Protein AF-U2YX16-F1 (afdb_monomer)

Radius of gyration: 19.85 Å; Cα contacts (8 Å, |Δi|>4): 288; chains: 1; bounding box: 64×34×61 Å

InterPro domains:
  IPR055536 Protein of unknown function DUF7112 [PF23424] (1-139)

Mean predicted aligned error: 11.03 Å

Secondary structure (DSSP, 8-state):
---EEEGGGSEEEEEEEEEETTTTEEEEEES-GGGS-TTSEEEEEETTEEEEEEEEE-TTS-EEE---BSSHHHHHSTTSS--HHHHHHHHTTPPTT-EEEEEEEETTTEEEEE-TT---EEE--PPP-THHHHHHHHHHHTTSSTTSSSS-------

Organism: NCBI:txid1261545

Foldseek 3Di:
DFDKDKLVRFDKFKWFWFADDPVRQTKTWTPDQQQEDEQDWAWEQEPNDTFIWHFYADPVRTTITRFTFHDPVCNVVVPPTDGVVSVSCVVVVDDGRAIWMWTCLDGHHYIYIGHPPDMDMDRNDYDPDVVVVVVVVVVVVVVPPPPPPPPDDDDDDD

Nearest PDB structures (foldseek):
  3ofn-assembly2_N  TM=4.725E-01  e=6.790E-01  Saccharomyces cerevisiae
  3oeh-assembly2_O  TM=4.917E-01  e=1.456E+00  Saccharomyces cerevisiae
  6cp3-assembly1_D  TM=4.828E-01  e=1.221E+00  Saccharomyces cerevisiae S288C
  7tjx-assembly1_D  TM=4.441E-01  e=1.151E+00  Saccharomyces cerevisiae
  3fks-assembly2_N  TM=4.935E-01  e=3.510E+00  Saccharomyces cerevisiae

Structure (mmCIF, N/CA/C/O backbone):
data_AF-U2YX16-F1
#
_entry.id   AF-U2YX16-F1
#
loop_
_atom_site.group_PDB
_atom_site.id
_atom_site.type_symbol
_atom_site.label_atom_id
_atom_site.label_alt_id
_atom_site.label_comp_id
_atom_site.label_asym_id
_atom_site.label_entity_id
_atom_site.label_seq_id
_atom_site.pdbx_PDB_ins_code
_atom_site.Cartn_x
_atom_site.Cartn_y
_atom_site.Cartn_z
_atom_site.occupancy
_atom_site.B_iso_or_equiv
_atom_site.auth_seq_id
_atom_site.auth_comp_id
_atom_site.auth_asym_id
_atom_site.auth_atom_id
_atom_site.pdbx_PDB_model_num
ATOM 1 N N . MET A 1 1 ? -21.235 -15.149 5.578 1.00 52.50 1 MET A N 1
ATOM 2 C CA . MET A 1 1 ? -21.126 -14.158 4.485 1.00 52.50 1 MET A CA 1
ATOM 3 C C . MET A 1 1 ? -20.191 -13.073 4.975 1.00 52.50 1 MET A C 1
ATOM 5 O O . MET A 1 1 ? -20.352 -12.682 6.121 1.00 52.50 1 MET A O 1
ATOM 9 N N . ALA A 1 2 ? -19.206 -12.654 4.181 1.00 66.94 2 ALA A N 1
ATOM 10 C CA . ALA A 1 2 ? -18.415 -11.479 4.539 1.00 66.94 2 ALA A CA 1
ATOM 11 C C . ALA A 1 2 ? -19.267 -10.229 4.294 1.00 66.94 2 ALA A C 1
ATOM 13 O O . ALA A 1 2 ? -19.927 -10.137 3.254 1.00 66.94 2 ALA A O 1
ATOM 14 N N . GLU A 1 3 ? -19.268 -9.301 5.245 1.00 79.56 3 GLU A N 1
ATOM 15 C CA . GLU A 1 3 ? -19.848 -7.978 5.040 1.00 79.56 3 GLU A CA 1
ATOM 16 C C . GLU A 1 3 ? -19.115 -7.279 3.882 1.00 79.56 3 GLU A C 1
ATOM 18 O O . GLU A 1 3 ? -17.927 -7.513 3.643 1.00 79.56 3 GLU A O 1
ATOM 23 N N . ARG A 1 4 ? -19.828 -6.468 3.098 1.00 83.88 4 ARG A N 1
ATOM 24 C CA . ARG A 1 4 ? -19.231 -5.685 2.012 1.00 83.88 4 ARG A CA 1
ATOM 25 C C . ARG A 1 4 ? -19.266 -4.212 2.368 1.00 83.88 4 ARG A C 1
ATOM 27 O O . ARG A 1 4 ? -20.310 -3.703 2.757 1.00 83.88 4 ARG A O 1
ATOM 34 N N . VAL A 1 5 ? -18.137 -3.544 2.172 1.00 86.00 5 VAL A N 1
ATOM 35 C CA . VAL A 1 5 ? -17.975 -2.107 2.412 1.00 86.00 5 VAL A CA 1
ATOM 36 C C . VAL A 1 5 ? -17.541 -1.420 1.125 1.00 86.00 5 VAL A C 1
ATOM 38 O O . VAL A 1 5 ? -16.751 -1.966 0.354 1.00 86.00 5 VAL A O 1
ATOM 41 N N . THR A 1 6 ? -18.082 -0.235 0.867 1.00 88.38 6 THR A N 1
ATOM 42 C CA . THR A 1 6 ? -17.687 0.597 -0.275 1.00 88.38 6 THR A CA 1
ATOM 4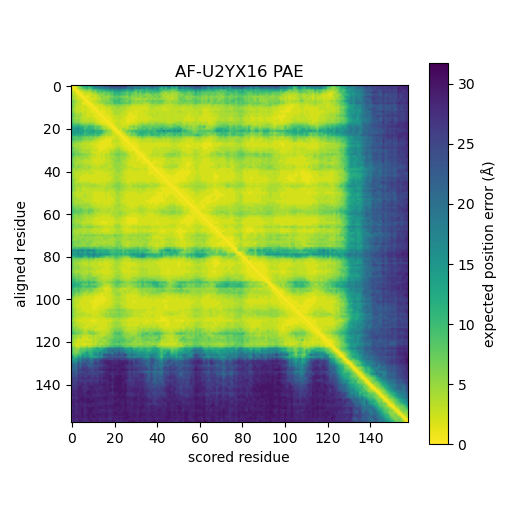3 C C . THR A 1 6 ? -16.567 1.548 0.127 1.00 88.38 6 THR A C 1
ATOM 45 O O . THR A 1 6 ? -16.383 1.840 1.309 1.00 88.38 6 THR A O 1
ATOM 48 N N . SER A 1 7 ? -15.849 2.086 -0.858 1.00 84.44 7 SER A N 1
ATOM 49 C CA . SER A 1 7 ? -14.819 3.111 -0.643 1.00 84.44 7 SER A CA 1
ATOM 50 C C . SER A 1 7 ? -15.335 4.362 0.092 1.00 84.44 7 SER A C 1
ATOM 52 O O . SER A 1 7 ? -14.555 5.063 0.716 1.00 84.44 7 SER A O 1
ATOM 54 N N . GLU A 1 8 ? -16.642 4.646 0.046 1.00 86.75 8 GLU A N 1
ATOM 55 C CA . GLU A 1 8 ? -17.271 5.774 0.759 1.00 86.75 8 GLU A CA 1
ATOM 56 C C . GLU A 1 8 ? -17.481 5.488 2.262 1.00 86.75 8 GLU A C 1
ATOM 58 O O . GLU A 1 8 ? -17.666 6.416 3.044 1.00 86.75 8 GLU A O 1
ATOM 63 N N . GLY A 1 9 ? -17.456 4.214 2.671 1.00 86.00 9 GLY A N 1
ATOM 64 C CA . GLY A 1 9 ? -17.678 3.774 4.053 1.00 86.00 9 GLY A CA 1
ATOM 65 C C . GLY A 1 9 ? -16.405 3.439 4.835 1.00 86.00 9 GLY A C 1
ATOM 66 O O . GLY A 1 9 ? -16.498 2.980 5.971 1.00 86.00 9 GLY A O 1
ATOM 67 N N . VAL A 1 10 ? -15.226 3.631 4.244 1.00 90.06 10 VAL A N 1
ATOM 68 C CA . VAL A 1 10 ? -13.922 3.302 4.841 1.00 90.06 10 VAL A CA 1
ATOM 69 C C . VAL A 1 10 ? -13.045 4.547 4.933 1.00 90.06 10 VAL A C 1
ATOM 71 O O . VAL A 1 10 ? -13.230 5.511 4.193 1.00 90.06 10 VAL A O 1
ATOM 74 N N . ARG A 1 11 ? -12.066 4.548 5.846 1.00 93.19 11 ARG A N 1
ATOM 75 C CA . ARG A 1 11 ? -11.087 5.641 5.924 1.00 93.19 11 ARG A CA 1
ATOM 76 C C . ARG A 1 11 ? -10.186 5.581 4.693 1.00 93.19 11 ARG A C 1
ATOM 78 O O . ARG A 1 11 ? -9.502 4.584 4.501 1.00 93.19 11 ARG A O 1
ATOM 85 N N . THR A 1 12 ? -10.127 6.650 3.913 1.00 94.44 12 THR A N 1
ATOM 86 C CA . THR A 1 12 ? -9.156 6.793 2.821 1.00 94.44 12 THR A CA 1
ATOM 87 C C . THR A 1 12 ? -7.983 7.654 3.272 1.00 94.44 12 THR A C 1
ATOM 89 O O . THR A 1 12 ? -8.183 8.697 3.894 1.00 94.44 12 THR A O 1
ATOM 92 N N . VAL A 1 13 ? -6.767 7.238 2.929 1.00 94.19 13 VAL A N 1
ATOM 93 C CA . VAL A 1 13 ? -5.559 8.061 3.023 1.00 94.19 13 VAL A CA 1
ATOM 94 C C . VAL A 1 13 ? -4.930 8.231 1.649 1.00 94.19 13 VAL A C 1
ATOM 96 O O . VAL A 1 13 ? -5.055 7.375 0.771 1.00 94.19 13 VAL A O 1
ATOM 99 N N . ASP A 1 14 ? -4.240 9.347 1.463 1.00 95.06 14 ASP A N 1
ATOM 100 C CA . ASP A 1 14 ? -3.579 9.646 0.203 1.00 95.06 14 ASP A CA 1
ATOM 101 C C . ASP A 1 14 ? -2.180 9.039 0.154 1.00 95.06 14 ASP A C 1
ATOM 103 O O . ASP A 1 14 ? -1.400 9.090 1.112 1.00 95.06 14 ASP A O 1
ATOM 107 N N . THR A 1 15 ? -1.840 8.503 -1.010 1.00 94.56 15 THR A N 1
ATOM 108 C CA . THR A 1 15 ? -0.490 8.060 -1.345 1.00 94.56 15 THR A CA 1
ATOM 109 C C . THR A 1 15 ? 0.004 8.801 -2.576 1.00 94.56 15 THR A C 1
ATOM 111 O O . THR A 1 15 ? -0.795 9.232 -3.403 1.00 94.56 15 THR A O 1
ATOM 114 N N . VAL A 1 16 ? 1.316 8.963 -2.709 1.00 94.75 16 VAL A N 1
ATOM 115 C CA . VAL A 1 16 ? 1.941 9.621 -3.858 1.00 94.75 16 VAL A CA 1
ATOM 116 C C . VAL A 1 16 ? 2.707 8.583 -4.663 1.00 94.75 16 VAL A C 1
ATOM 118 O O . VAL A 1 16 ? 3.550 7.868 -4.117 1.00 94.75 16 VAL A O 1
ATOM 121 N N . LEU A 1 17 ? 2.421 8.499 -5.964 1.00 93.62 17 LEU A N 1
ATOM 122 C CA . LEU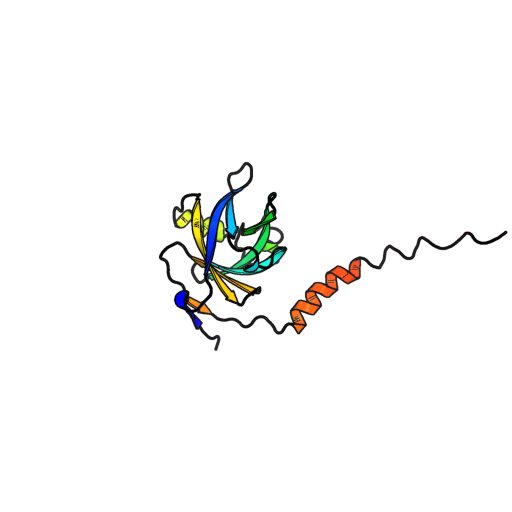 A 1 17 ? 3.173 7.645 -6.877 1.00 93.62 17 LEU A CA 1
ATOM 123 C C . LEU A 1 17 ? 4.544 8.264 -7.164 1.00 93.62 17 LEU A C 1
ATOM 125 O O . LEU A 1 17 ? 4.653 9.277 -7.847 1.00 93.62 17 LEU A O 1
ATOM 129 N N . GLU A 1 18 ? 5.607 7.636 -6.685 1.00 93.38 18 GLU A N 1
ATOM 130 C CA . GLU A 1 18 ? 6.979 8.121 -6.811 1.00 93.38 18 GLU A CA 1
ATOM 131 C C . GLU A 1 18 ? 7.879 7.114 -7.530 1.00 93.38 18 GLU A C 1
ATOM 133 O O . GLU A 1 18 ? 7.553 5.934 -7.690 1.00 93.38 18 GLU A O 1
ATOM 138 N N . ARG A 1 19 ? 9.035 7.595 -7.993 1.00 90.00 19 ARG A N 1
ATOM 139 C CA . ARG A 1 19 ? 10.101 6.750 -8.538 1.00 90.00 19 ARG A CA 1
ATOM 140 C C . ARG A 1 19 ? 11.087 6.410 -7.430 1.00 90.00 19 ARG A C 1
ATOM 142 O O . ARG A 1 19 ? 11.486 7.280 -6.664 1.00 90.00 19 ARG A O 1
ATOM 149 N N . TYR A 1 20 ? 11.529 5.161 -7.404 1.00 86.00 20 TYR A N 1
ATOM 150 C CA . TYR A 1 20 ? 12.559 4.675 -6.501 1.00 86.00 20 TYR A CA 1
ATOM 151 C C . TYR A 1 20 ? 13.670 3.937 -7.249 1.00 86.00 20 TYR A C 1
ATOM 153 O O . TYR A 1 20 ? 13.433 3.176 -8.197 1.00 86.00 20 TYR A O 1
ATOM 161 N N . GLY A 1 21 ? 14.894 4.125 -6.749 1.00 81.38 21 GLY A N 1
ATOM 162 C CA . GLY A 1 21 ? 16.100 3.472 -7.240 1.00 81.38 21 GLY A CA 1
ATOM 163 C C . GLY A 1 21 ? 16.521 3.933 -8.637 1.00 81.38 21 GLY A C 1
ATOM 164 O O . GLY A 1 21 ? 15.818 4.663 -9.332 1.00 81.38 21 GLY A O 1
ATOM 165 N N . SER A 1 22 ? 17.685 3.459 -9.078 1.00 77.00 22 SER A N 1
ATOM 166 C CA . SER A 1 22 ? 18.260 3.818 -10.383 1.00 77.00 22 SER A CA 1
ATOM 167 C C . SER A 1 22 ? 17.418 3.353 -11.576 1.00 77.00 22 SER A C 1
ATOM 169 O O . SER A 1 22 ? 17.490 3.944 -12.648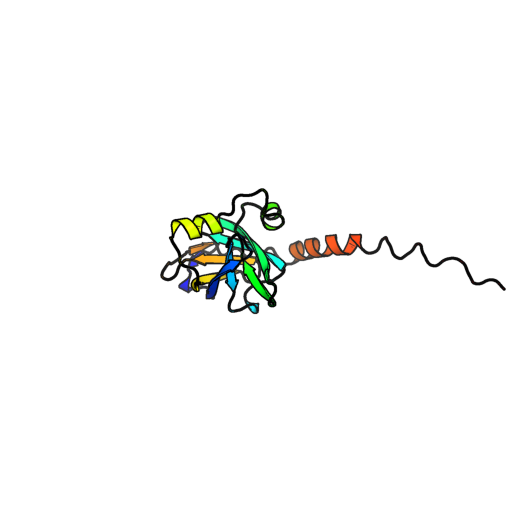 1.00 77.00 22 SER A O 1
ATOM 171 N N . THR A 1 23 ? 16.592 2.315 -11.404 1.00 80.62 23 THR A N 1
ATOM 172 C CA . THR A 1 23 ? 15.688 1.802 -12.451 1.00 80.62 23 THR A CA 1
ATOM 173 C C . THR A 1 23 ? 14.328 2.511 -12.474 1.00 80.62 23 THR A C 1
ATOM 175 O O . THR A 1 23 ? 13.428 2.051 -13.170 1.00 80.62 23 THR A O 1
ATOM 178 N N . ASN A 1 24 ? 14.141 3.602 -11.720 1.00 80.81 24 ASN A N 1
ATOM 179 C CA . ASN A 1 24 ? 12.892 4.373 -11.705 1.00 80.81 24 ASN A CA 1
ATOM 180 C C . ASN A 1 24 ? 11.642 3.514 -11.438 1.00 80.81 24 ASN A C 1
ATOM 182 O O . ASN A 1 24 ? 10.589 3.705 -12.056 1.00 80.81 24 ASN A O 1
ATOM 186 N N . ARG A 1 25 ? 11.763 2.540 -10.531 1.00 86.50 25 ARG A N 1
ATOM 187 C CA . ARG A 1 25 ? 10.659 1.633 -10.202 1.00 86.50 25 ARG A CA 1
ATOM 188 C C . ARG A 1 25 ? 9.564 2.413 -9.473 1.00 86.50 25 ARG A C 1
ATOM 190 O O . ARG A 1 25 ? 9.903 3.282 -8.673 1.00 86.50 25 ARG A O 1
ATOM 197 N N . PRO A 1 26 ? 8.278 2.137 -9.729 1.00 89.81 26 PRO A N 1
ATOM 198 C CA . PRO A 1 26 ? 7.207 2.805 -9.005 1.00 89.81 26 PRO A CA 1
ATOM 199 C C . PRO A 1 26 ? 7.198 2.400 -7.526 1.00 89.81 26 PRO A C 1
ATOM 201 O O . PRO A 1 26 ? 7.437 1.239 -7.190 1.00 89.81 26 PRO A O 1
ATOM 204 N N . GLN A 1 27 ? 6.892 3.361 -6.662 1.00 92.75 27 GLN A N 1
ATOM 205 C CA . GLN A 1 27 ? 6.532 3.154 -5.264 1.00 92.75 27 GLN A CA 1
ATOM 206 C C . GLN A 1 27 ? 5.350 4.055 -4.908 1.00 92.75 27 GLN A C 1
ATOM 208 O O . GLN A 1 27 ? 5.242 5.162 -5.428 1.00 92.75 27 GLN A O 1
ATOM 213 N N . LEU A 1 28 ? 4.477 3.598 -4.019 1.00 94.00 28 LEU A N 1
ATOM 214 C CA . LEU A 1 28 ? 3.434 4.428 -3.428 1.00 94.00 28 LEU A CA 1
ATOM 215 C C . LEU A 1 28 ? 3.906 4.877 -2.052 1.00 94.00 28 LEU A C 1
ATOM 217 O O . LEU A 1 28 ? 4.040 4.044 -1.157 1.00 94.00 28 LEU A O 1
ATOM 221 N N . ARG A 1 29 ? 4.167 6.173 -1.881 1.00 95.88 29 ARG A N 1
ATOM 222 C CA . ARG A 1 29 ? 4.502 6.750 -0.578 1.00 95.88 29 ARG A CA 1
ATOM 223 C C . ARG A 1 29 ? 3.234 7.131 0.159 1.00 95.88 29 ARG A C 1
ATOM 225 O O . ARG A 1 29 ? 2.439 7.909 -0.359 1.00 95.88 29 ARG A O 1
ATOM 232 N N . VAL A 1 30 ? 3.050 6.604 1.361 1.00 94.62 30 VAL A N 1
ATOM 233 C CA . VAL A 1 30 ? 1.880 6.892 2.190 1.00 94.62 30 VAL A CA 1
ATOM 234 C C . VAL A 1 30 ? 2.066 8.246 2.872 1.00 94.62 30 VAL A C 1
ATOM 236 O O . VAL A 1 30 ? 3.115 8.516 3.454 1.00 94.62 30 VAL A O 1
ATOM 239 N N . THR A 1 31 ? 1.061 9.117 2.768 1.00 93.19 31 THR A N 1
ATOM 240 C CA . THR A 1 31 ? 1.115 10.468 3.361 1.00 93.19 31 THR A CA 1
ATOM 241 C C . THR A 1 31 ? 0.858 10.436 4.868 1.00 93.19 31 THR A C 1
ATOM 243 O O . THR A 1 31 ? 1.385 11.267 5.600 1.00 93.19 31 THR A O 1
ATOM 246 N N . ASP A 1 32 ? 0.079 9.455 5.322 1.00 92.12 32 ASP A N 1
ATOM 247 C CA . ASP A 1 32 ? -0.263 9.211 6.722 1.00 92.12 32 ASP A CA 1
ATOM 248 C C . ASP A 1 32 ? 0.353 7.875 7.188 1.00 92.12 32 ASP A C 1
ATOM 250 O O . ASP A 1 32 ? -0.230 6.812 6.945 1.00 92.12 32 ASP A O 1
ATOM 254 N N . PRO A 1 33 ? 1.557 7.890 7.788 1.00 86.06 33 PRO A N 1
ATOM 255 C CA . PRO A 1 33 ? 2.271 6.668 8.151 1.00 86.06 33 PRO A CA 1
ATOM 256 C C . PRO A 1 33 ? 1.558 5.861 9.244 1.00 86.06 33 PRO A C 1
ATOM 258 O O . PRO A 1 33 ? 1.681 4.640 9.253 1.00 86.06 33 PRO A O 1
ATOM 261 N N . ASP A 1 34 ? 0.762 6.499 10.107 1.00 88.56 34 ASP A N 1
ATOM 262 C CA . ASP A 1 34 ? 0.027 5.823 11.185 1.00 88.56 34 ASP A CA 1
ATOM 263 C C . ASP A 1 34 ? -1.162 4.997 10.660 1.00 88.56 34 ASP A C 1
ATOM 265 O O . ASP A 1 34 ? -1.757 4.199 11.387 1.00 88.56 34 ASP A O 1
ATOM 269 N N . ALA A 1 35 ? -1.529 5.164 9.386 1.00 90.00 35 ALA A N 1
ATOM 270 C CA . ALA A 1 35 ? -2.581 4.378 8.753 1.00 90.00 35 ALA A CA 1
ATOM 271 C C . ALA A 1 35 ? -2.130 2.958 8.366 1.00 90.00 35 ALA A C 1
ATOM 273 O O . ALA A 1 35 ? -2.982 2.098 8.110 1.00 90.00 35 ALA A O 1
ATOM 274 N N . VAL A 1 36 ? -0.819 2.695 8.301 1.00 91.81 36 VAL A N 1
ATOM 275 C CA . VAL A 1 36 ? -0.250 1.430 7.812 1.00 91.81 36 VAL A CA 1
ATOM 276 C C . VAL A 1 36 ? 0.791 0.844 8.775 1.00 91.81 36 VAL A C 1
ATOM 278 O O . VAL A 1 36 ? 1.583 1.577 9.357 1.00 91.81 36 VAL A O 1
ATOM 281 N N . PRO A 1 37 ? 0.855 -0.490 8.931 1.00 91.94 37 PRO A N 1
ATOM 282 C CA . PRO A 1 37 ? 1.835 -1.124 9.802 1.00 91.94 37 PRO A CA 1
ATOM 283 C C . PRO A 1 37 ? 3.183 -1.278 9.080 1.00 91.94 37 PRO A C 1
ATOM 285 O O . PRO A 1 37 ? 3.434 -2.274 8.396 1.00 91.94 37 PRO A O 1
ATOM 288 N N . THR A 1 38 ? 4.070 -0.292 9.218 1.00 92.88 38 THR A N 1
ATOM 289 C CA . THR A 1 38 ? 5.420 -0.339 8.629 1.00 92.88 38 THR A CA 1
ATOM 290 C C . THR A 1 38 ? 6.186 -1.591 9.066 1.00 92.88 38 THR A C 1
ATOM 292 O O . THR A 1 38 ? 6.257 -1.927 10.246 1.00 92.88 38 THR A O 1
ATOM 295 N N . GLY A 1 39 ? 6.780 -2.295 8.100 1.00 89.31 39 GLY A N 1
ATOM 296 C CA . GLY A 1 39 ? 7.534 -3.532 8.308 1.00 89.31 39 GLY A CA 1
ATOM 297 C C . GLY A 1 39 ? 6.709 -4.816 8.175 1.00 89.31 39 GLY A C 1
ATOM 298 O O . GLY A 1 39 ? 7.301 -5.892 8.043 1.00 89.31 39 GLY A O 1
ATOM 299 N N . GLU A 1 40 ? 5.378 -4.723 8.143 1.00 91.50 40 GLU A N 1
ATOM 300 C CA . GLU A 1 40 ? 4.477 -5.876 8.074 1.00 91.50 40 GLU A CA 1
ATOM 301 C C . GLU A 1 40 ? 4.025 -6.188 6.634 1.00 91.50 40 GLU A C 1
ATOM 303 O O . GLU A 1 40 ? 4.154 -5.389 5.699 1.00 91.50 40 GLU A O 1
ATOM 308 N N . VAL A 1 41 ? 3.499 -7.402 6.442 1.00 92.44 41 VAL A N 1
ATOM 309 C CA . VAL A 1 41 ? 2.848 -7.811 5.188 1.00 92.44 41 VAL A CA 1
ATOM 310 C C . VAL A 1 41 ? 1.341 -7.734 5.374 1.00 92.44 41 VAL A C 1
ATOM 312 O O . VAL A 1 41 ? 0.779 -8.463 6.189 1.00 92.44 41 VAL A O 1
ATOM 315 N N . VAL A 1 42 ? 0.697 -6.903 4.565 1.00 93.44 42 VAL A N 1
ATOM 316 C CA . VAL A 1 42 ? -0.745 -6.654 4.595 1.00 93.44 42 VAL A CA 1
ATOM 317 C C . VAL A 1 42 ? -1.430 -7.244 3.366 1.00 93.44 42 VAL A C 1
ATOM 319 O O . VAL A 1 42 ? -0.797 -7.583 2.357 1.00 93.44 42 VAL A O 1
ATOM 322 N N . ARG A 1 43 ? -2.754 -7.369 3.440 1.00 94.44 43 ARG A N 1
ATOM 323 C CA . ARG A 1 43 ? -3.590 -7.661 2.278 1.00 94.44 43 ARG A CA 1
ATOM 324 C C . ARG A 1 43 ? -3.828 -6.368 1.504 1.00 94.44 43 ARG A C 1
ATOM 326 O O . ARG A 1 43 ? -4.259 -5.383 2.096 1.00 94.44 43 ARG A O 1
ATOM 333 N N . LEU A 1 44 ? -3.583 -6.388 0.198 1.00 94.94 44 LEU A N 1
ATOM 334 C CA . LEU A 1 44 ? -3.823 -5.243 -0.677 1.00 94.94 44 LEU A CA 1
ATOM 335 C C . LEU A 1 44 ? -4.773 -5.650 -1.796 1.00 94.94 44 LEU A C 1
ATOM 337 O O . LEU A 1 44 ? -4.451 -6.544 -2.572 1.00 94.94 44 LE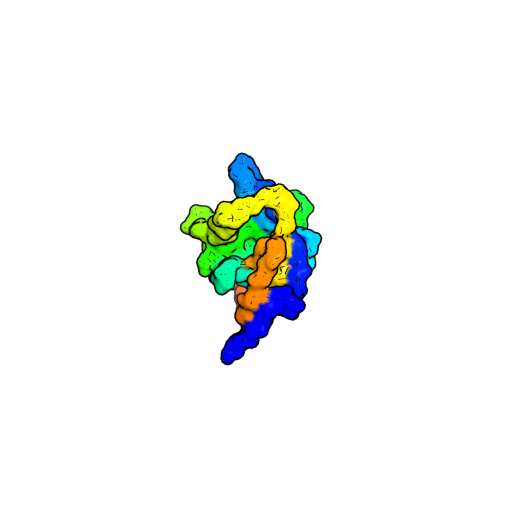U A O 1
ATOM 341 N N . VAL A 1 45 ? -5.935 -5.013 -1.867 1.00 95.12 45 VAL A N 1
ATOM 342 C CA . VAL A 1 45 ? -6.889 -5.197 -2.959 1.00 95.12 45 VAL A CA 1
ATOM 343 C C . VAL A 1 45 ? -6.535 -4.232 -4.081 1.00 95.12 45 VAL A C 1
ATOM 345 O O . VAL A 1 45 ? -6.522 -3.023 -3.865 1.00 95.12 45 VAL A O 1
ATOM 348 N N . VAL A 1 46 ? -6.248 -4.777 -5.258 1.00 92.88 46 VAL A N 1
ATOM 349 C CA . VAL A 1 46 ? -5.948 -4.049 -6.492 1.00 92.88 46 VAL A CA 1
ATOM 350 C C . VAL A 1 46 ? -6.933 -4.547 -7.543 1.00 92.88 46 VAL A C 1
ATOM 352 O O . VAL A 1 46 ? -6.963 -5.747 -7.803 1.00 92.88 46 VAL A O 1
ATOM 355 N N . ASP A 1 47 ? -7.745 -3.653 -8.111 1.00 89.56 47 ASP A N 1
ATOM 356 C CA . ASP A 1 47 ? -8.746 -4.005 -9.136 1.00 89.56 47 ASP A CA 1
ATOM 357 C C . ASP A 1 47 ? -9.636 -5.190 -8.708 1.00 89.56 47 ASP A C 1
ATOM 359 O O . ASP A 1 47 ? -9.676 -6.247 -9.333 1.00 89.56 47 ASP A O 1
ATOM 363 N N . GLU A 1 48 ? -10.249 -5.056 -7.526 1.00 87.56 48 GLU A N 1
ATOM 364 C CA . GLU A 1 48 ? -11.092 -6.079 -6.874 1.00 87.56 48 GLU A CA 1
ATOM 365 C C . GLU A 1 48 ? -10.388 -7.407 -6.523 1.00 87.56 48 GLU A C 1
ATOM 367 O O . GLU A 1 48 ? -10.979 -8.272 -5.871 1.00 87.56 48 GLU A O 1
ATOM 372 N N . THR A 1 49 ? -9.105 -7.553 -6.857 1.00 90.75 49 THR A N 1
ATOM 373 C CA . THR A 1 49 ? -8.315 -8.759 -6.613 1.00 90.75 49 THR A CA 1
ATOM 374 C C . THR A 1 49 ? -7.423 -8.585 -5.390 1.00 90.75 49 THR A C 1
ATOM 376 O O . THR A 1 49 ? -6.740 -7.576 -5.227 1.00 90.75 49 THR A O 1
ATOM 379 N N . GLU A 1 50 ? -7.428 -9.568 -4.489 1.00 93.12 50 GLU A N 1
ATOM 380 C CA . GLU A 1 50 ? -6.657 -9.507 -3.247 1.00 93.12 50 GLU A CA 1
ATOM 381 C C . GLU A 1 50 ? -5.244 -10.080 -3.418 1.00 93.12 50 GLU A C 1
ATOM 383 O O . GLU A 1 50 ? -5.063 -11.255 -3.726 1.00 93.12 50 GLU A O 1
ATOM 388 N N . TYR A 1 51 ? -4.247 -9.265 -3.093 1.00 94.75 51 TYR A N 1
ATOM 389 C CA . TYR A 1 51 ? -2.829 -9.599 -3.110 1.00 94.75 51 TYR A CA 1
ATOM 390 C C . TYR A 1 51 ? -2.188 -9.398 -1.728 1.00 94.75 51 TYR A C 1
ATOM 392 O O . TYR A 1 51 ? -2.842 -9.142 -0.706 1.00 94.75 51 TYR A O 1
ATOM 400 N N . ARG A 1 52 ? -0.866 -9.546 -1.685 1.00 94.12 52 ARG A N 1
ATOM 401 C CA . ARG A 1 52 ? 0.010 -9.370 -0.530 1.00 94.12 52 ARG A CA 1
ATOM 402 C C . ARG A 1 52 ? 1.019 -8.280 -0.836 1.00 94.12 52 ARG A C 1
ATOM 404 O O . ARG A 1 52 ? 1.762 -8.373 -1.810 1.00 94.12 52 ARG A O 1
ATOM 411 N N . ALA A 1 53 ? 1.045 -7.270 0.017 1.00 94.50 53 ALA A N 1
ATOM 412 C CA . ALA A 1 53 ? 1.952 -6.143 -0.095 1.00 94.50 53 ALA A CA 1
ATOM 413 C C . ALA A 1 53 ? 2.764 -6.024 1.188 1.00 94.50 53 ALA A C 1
ATOM 415 O O . ALA A 1 53 ? 2.241 -6.217 2.285 1.00 94.50 53 ALA A O 1
ATOM 416 N N . ARG A 1 54 ? 4.051 -5.717 1.053 1.00 94.06 54 ARG A N 1
ATOM 417 C CA . ARG A 1 54 ? 4.890 -5.363 2.194 1.00 94.06 54 ARG A CA 1
ATOM 418 C C . ARG A 1 54 ? 4.880 -3.850 2.347 1.00 94.06 54 ARG A C 1
ATOM 420 O O . ARG A 1 54 ? 5.149 -3.149 1.372 1.00 94.06 54 ARG A O 1
ATOM 427 N N . VAL A 1 55 ? 4.588 -3.380 3.555 1.00 94.38 55 VAL A N 1
ATOM 428 C CA . VAL A 1 55 ? 4.787 -1.978 3.920 1.00 94.38 55 VAL A CA 1
ATOM 429 C C . VAL A 1 55 ? 6.245 -1.842 4.334 1.00 94.38 55 VAL A C 1
ATOM 431 O O . VAL A 1 55 ? 6.696 -2.472 5.290 1.00 94.38 55 VAL A O 1
ATOM 434 N N . GLU A 1 56 ? 7.013 -1.090 3.562 1.00 93.31 56 GLU A N 1
ATOM 435 C CA . GLU A 1 56 ? 8.430 -0.847 3.814 1.00 93.31 56 GLU A CA 1
ATOM 436 C C . GLU A 1 56 ? 8.642 0.582 4.302 1.00 93.31 56 GLU A C 1
ATOM 438 O O . GLU A 1 56 ? 7.772 1.435 4.157 1.00 93.31 56 GLU A O 1
ATOM 443 N N . GLU A 1 57 ? 9.818 0.839 4.857 1.00 93.25 57 GLU A N 1
ATOM 444 C CA . GLU A 1 57 ? 10.294 2.189 5.128 1.00 93.25 57 GLU A CA 1
ATOM 445 C C . GLU A 1 57 ? 11.285 2.584 4.025 1.00 93.25 57 GLU A C 1
ATOM 447 O O . GLU A 1 57 ? 12.129 1.775 3.611 1.00 93.25 57 GLU A O 1
ATOM 452 N N . ASP A 1 58 ? 11.158 3.794 3.487 1.00 91.19 58 ASP A N 1
ATOM 453 C CA . ASP A 1 58 ? 12.158 4.347 2.579 1.00 91.19 58 ASP A CA 1
ATOM 454 C C . ASP A 1 58 ? 13.369 4.927 3.334 1.00 91.19 58 ASP A C 1
ATOM 456 O O . ASP A 1 58 ? 13.442 4.916 4.559 1.00 91.19 58 ASP A O 1
ATOM 460 N N . ALA A 1 59 ? 14.361 5.435 2.598 1.00 87.81 59 ALA A N 1
ATOM 461 C CA . ALA A 1 59 ? 15.573 5.994 3.205 1.00 87.81 59 ALA A CA 1
ATOM 462 C C . ALA A 1 59 ? 15.324 7.270 4.037 1.00 87.81 59 ALA A C 1
ATOM 464 O O . ALA A 1 59 ? 16.211 7.698 4.774 1.00 87.81 59 ALA A O 1
ATOM 465 N N . SER A 1 60 ? 14.150 7.884 3.896 1.00 88.69 60 SER A N 1
ATOM 466 C CA . SER A 1 60 ? 13.724 9.093 4.595 1.00 88.69 60 SER A CA 1
ATOM 467 C C . SER A 1 60 ? 12.791 8.793 5.774 1.00 88.69 60 SER A C 1
ATOM 469 O O . SER A 1 60 ? 12.403 9.724 6.475 1.00 88.69 60 SER A O 1
ATOM 471 N N . GLY A 1 61 ? 12.467 7.521 6.031 1.00 89.69 61 GLY A N 1
ATOM 472 C CA . GLY A 1 61 ? 11.583 7.115 7.123 1.00 89.69 61 GLY A CA 1
ATOM 473 C C . GLY A 1 61 ? 10.097 7.080 6.751 1.00 89.69 61 GLY A C 1
ATOM 474 O O . GLY A 1 61 ? 9.253 6.963 7.636 1.00 89.69 61 GLY A O 1
ATOM 475 N N . HIS A 1 62 ? 9.739 7.216 5.470 1.00 93.25 62 HIS A N 1
ATOM 476 C CA . HIS A 1 62 ? 8.340 7.186 5.044 1.00 93.25 62 HIS A CA 1
ATOM 477 C C . HIS A 1 62 ? 7.868 5.762 4.761 1.00 93.25 62 HIS A C 1
ATOM 479 O O . HIS A 1 62 ? 8.583 4.960 4.155 1.00 93.25 62 HIS A O 1
ATOM 485 N N . ALA A 1 63 ? 6.621 5.474 5.136 1.00 95.25 63 ALA A N 1
ATOM 486 C CA . ALA A 1 63 ? 5.967 4.228 4.773 1.00 95.25 63 ALA A CA 1
ATOM 487 C C . ALA A 1 63 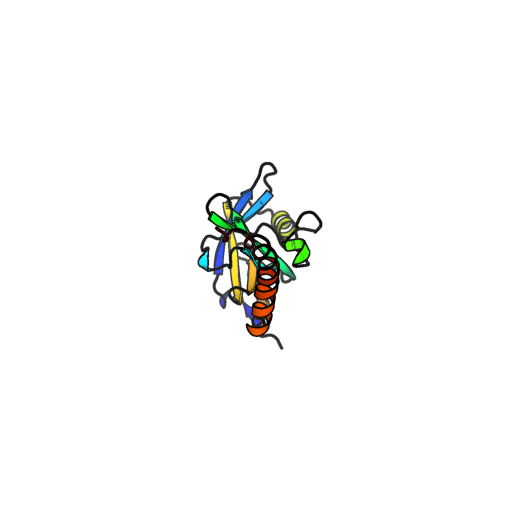? 5.707 4.186 3.259 1.00 95.25 63 ALA A C 1
ATOM 489 O O . ALA A 1 63 ? 5.079 5.086 2.691 1.00 95.25 63 ALA A O 1
ATOM 490 N N . VAL A 1 64 ? 6.177 3.128 2.599 1.00 95.62 64 VAL A N 1
ATOM 491 C CA . VAL A 1 64 ? 6.049 2.931 1.153 1.00 95.62 64 VAL A CA 1
ATOM 492 C C . VAL A 1 64 ? 5.555 1.529 0.811 1.00 95.62 64 VAL A C 1
ATOM 494 O O . VAL A 1 64 ? 5.908 0.539 1.451 1.00 95.62 64 VAL A O 1
ATOM 497 N N . ILE A 1 65 ? 4.759 1.435 -0.252 1.00 94.62 65 ILE A N 1
ATOM 498 C CA . ILE A 1 65 ? 4.294 0.175 -0.836 1.00 94.62 65 ILE A CA 1
ATOM 499 C C . ILE A 1 65 ? 4.871 0.065 -2.246 1.00 94.62 65 ILE A C 1
ATOM 501 O O . ILE A 1 65 ? 4.603 0.897 -3.112 1.00 94.62 65 ILE A O 1
ATOM 505 N N . ARG A 1 66 ? 5.676 -0.972 -2.492 1.00 92.88 66 ARG A N 1
ATOM 506 C CA . ARG A 1 66 ? 6.393 -1.151 -3.772 1.00 92.88 66 ARG A CA 1
ATOM 507 C C . ARG A 1 66 ? 5.816 -2.239 -4.670 1.00 92.88 66 ARG A C 1
ATOM 509 O O . ARG A 1 66 ? 6.209 -2.359 -5.832 1.00 92.88 66 ARG A O 1
ATOM 516 N N . GLY A 1 67 ? 4.905 -3.058 -4.155 1.00 92.56 67 GLY A N 1
ATOM 517 C CA . GLY A 1 67 ? 4.316 -4.114 -4.960 1.00 92.56 67 GLY A CA 1
ATOM 518 C C . GLY A 1 67 ? 3.155 -4.850 -4.322 1.00 92.56 67 GLY A C 1
ATOM 519 O O . GLY A 1 67 ? 2.946 -4.785 -3.111 1.00 92.56 67 GLY A O 1
ATOM 520 N N . ALA A 1 68 ? 2.438 -5.573 -5.177 1.00 94.19 68 ALA A N 1
ATOM 521 C CA . ALA A 1 68 ? 1.357 -6.481 -4.825 1.00 94.19 68 ALA A CA 1
ATOM 522 C C . ALA A 1 68 ? 1.649 -7.854 -5.437 1.00 94.19 68 ALA A C 1
ATOM 524 O O . ALA A 1 68 ? 1.874 -7.951 -6.642 1.00 94.19 68 ALA A O 1
ATOM 525 N N . PHE A 1 69 ? 1.669 -8.893 -4.605 1.00 93.44 69 PHE A N 1
ATOM 526 C CA . PHE A 1 69 ? 2.087 -10.245 -4.976 1.00 93.44 69 PHE A CA 1
ATOM 527 C C . PHE A 1 69 ? 1.071 -11.289 -4.520 1.00 93.44 69 PHE A C 1
ATOM 529 O O . PHE A 1 69 ? 0.372 -11.091 -3.531 1.00 93.44 69 PHE A O 1
ATOM 536 N N . GLU A 1 70 ? 1.031 -12.448 -5.167 1.00 90.50 70 GLU A N 1
ATOM 537 C CA . GLU A 1 70 ? 0.050 -13.498 -4.850 1.00 90.50 70 GLU A CA 1
ATOM 538 C C . GLU A 1 70 ? 0.236 -14.129 -3.459 1.00 90.50 70 GLU A C 1
ATOM 540 O O . GLU A 1 70 ? -0.713 -14.622 -2.850 1.00 90.50 70 GLU A O 1
ATOM 545 N N . SER A 1 71 ? 1.458 -14.116 -2.913 1.00 87.75 71 SER A N 1
ATOM 546 C CA . SER A 1 71 ? 1.755 -14.760 -1.630 1.00 87.75 71 SER A CA 1
ATOM 547 C C . SER A 1 71 ? 2.621 -13.903 -0.701 1.00 87.75 71 SER A C 1
ATOM 549 O O . SER A 1 71 ? 3.428 -13.093 -1.164 1.00 87.75 71 SER A O 1
ATOM 551 N N . PRO A 1 72 ? 2.537 -14.104 0.634 1.00 86.56 72 PRO A N 1
ATOM 552 C CA . PRO A 1 72 ? 3.385 -13.383 1.585 1.00 86.56 72 PRO A CA 1
ATOM 553 C C . PRO A 1 72 ? 4.878 -13.669 1.391 1.00 86.56 72 PRO A C 1
ATOM 555 O O . PRO A 1 72 ? 5.718 -12.829 1.703 1.00 86.56 72 PRO A O 1
ATOM 558 N N . ARG A 1 73 ? 5.220 -14.860 0.878 1.00 86.69 73 ARG A N 1
ATOM 559 C CA . ARG A 1 73 ? 6.599 -15.227 0.540 1.00 86.69 73 ARG A CA 1
ATOM 560 C C . ARG A 1 73 ? 7.141 -14.315 -0.559 1.00 86.69 73 ARG A C 1
ATOM 562 O O . ARG A 1 73 ? 8.223 -13.764 -0.390 1.00 86.69 73 ARG A O 1
ATOM 569 N N . LEU A 1 74 ? 6.364 -14.115 -1.624 1.00 87.19 74 LEU A N 1
ATOM 570 C CA . LEU A 1 74 ? 6.722 -13.223 -2.728 1.00 87.19 74 LEU A CA 1
ATOM 571 C C . LEU A 1 74 ? 6.767 -11.758 -2.279 1.00 87.19 74 LEU A C 1
ATOM 573 O O . LEU A 1 74 ? 7.704 -11.050 -2.619 1.00 87.19 74 LEU A O 1
ATOM 577 N N . ALA A 1 75 ? 5.842 -11.325 -1.418 1.00 87.06 75 ALA A N 1
ATOM 578 C CA . ALA A 1 75 ? 5.876 -9.973 -0.854 1.00 87.06 75 ALA A CA 1
ATOM 579 C C . ALA A 1 75 ? 7.141 -9.690 -0.017 1.00 87.06 75 ALA A C 1
ATOM 581 O O . ALA A 1 75 ? 7.607 -8.554 0.048 1.00 87.06 75 ALA A O 1
ATOM 582 N N . ARG A 1 76 ? 7.721 -10.714 0.624 1.00 85.25 76 ARG A N 1
ATOM 583 C CA . ARG A 1 76 ? 8.982 -10.596 1.379 1.00 85.25 76 ARG A CA 1
ATOM 584 C C . ARG A 1 76 ? 10.225 -10.690 0.491 1.00 85.25 76 ARG A C 1
ATOM 586 O O . ARG A 1 76 ? 11.252 -10.127 0.859 1.00 85.25 76 ARG A O 1
ATOM 593 N N . ALA A 1 77 ? 10.129 -11.391 -0.638 1.00 83.44 77 ALA A N 1
ATOM 594 C CA . ALA A 1 77 ? 11.205 -11.612 -1.602 1.00 83.44 77 ALA A CA 1
ATOM 595 C C . ALA A 1 77 ? 10.705 -11.346 -3.042 1.00 83.44 77 ALA A C 1
ATOM 597 O O . ALA A 1 77 ? 10.499 -12.283 -3.815 1.00 83.44 77 ALA A O 1
ATOM 598 N N . PRO A 1 78 ? 10.516 -10.070 -3.426 1.00 73.62 78 PRO A N 1
ATOM 599 C CA . PRO A 1 78 ? 9.821 -9.673 -4.658 1.00 73.62 78 PRO A CA 1
ATOM 600 C C . PRO A 1 78 ? 10.592 -9.936 -5.965 1.00 73.62 78 PRO A C 1
ATOM 602 O O . PRO A 1 78 ? 10.157 -9.509 -7.029 1.00 73.62 78 PRO A O 1
ATOM 605 N N . GLY A 1 79 ? 11.748 -10.608 -5.912 1.00 71.88 79 GLY A N 1
ATOM 606 C CA . GLY A 1 79 ? 12.576 -10.906 -7.086 1.00 71.88 79 GLY A CA 1
ATOM 607 C C . GLY A 1 79 ? 12.064 -12.055 -7.962 1.00 71.88 79 GLY A C 1
ATOM 608 O O . GLY A 1 79 ? 12.528 -12.193 -9.087 1.00 71.88 79 GLY A O 1
ATOM 609 N N . GLU A 1 80 ? 11.127 -12.862 -7.460 1.00 71.19 80 GLU A N 1
ATOM 610 C CA . GLU A 1 80 ? 10.680 -14.110 -8.103 1.00 71.19 80 GLU A CA 1
ATOM 611 C C . GLU A 1 80 ? 9.205 -14.085 -8.545 1.00 71.19 80 GLU A C 1
ATOM 613 O O . GLU A 1 80 ? 8.753 -15.019 -9.199 1.00 71.19 80 GLU A O 1
ATOM 618 N N . GLY A 1 81 ? 8.443 -13.047 -8.182 1.00 77.94 81 GLY A N 1
ATOM 619 C CA . GLY A 1 81 ? 6.997 -12.975 -8.417 1.00 77.94 81 GLY A CA 1
ATOM 620 C C . GLY A 1 81 ? 6.584 -11.820 -9.320 1.00 77.94 81 GLY A C 1
ATOM 621 O O . GLY A 1 81 ? 7.268 -10.797 -9.396 1.00 77.94 81 GLY A O 1
ATOM 622 N N . GLU A 1 82 ? 5.426 -11.965 -9.961 1.00 86.88 82 GLU A N 1
ATOM 623 C CA . GLU A 1 82 ? 4.794 -10.868 -10.684 1.00 86.88 82 GLU A CA 1
ATOM 624 C C . GLU A 1 82 ? 4.329 -9.779 -9.710 1.00 86.88 82 GLU A C 1
ATOM 626 O O . GLU A 1 82 ? 3.727 -10.047 -8.669 1.00 86.88 82 GLU A O 1
ATOM 631 N N . ASN A 1 83 ? 4.654 -8.528 -10.040 1.00 91.00 83 ASN A N 1
ATOM 632 C CA . ASN A 1 83 ? 4.229 -7.370 -9.270 1.00 91.00 83 ASN A CA 1
ATOM 633 C C . ASN A 1 83 ? 2.964 -6.782 -9.904 1.00 91.00 83 ASN A C 1
ATOM 635 O O . ASN A 1 83 ? 3.045 -5.917 -10.781 1.00 91.00 83 ASN A O 1
ATOM 639 N N . HIS A 1 84 ? 1.805 -7.225 -9.424 1.00 92.75 84 HIS A N 1
ATOM 640 C CA . HIS A 1 84 ? 0.497 -6.816 -9.938 1.00 92.75 84 HIS A CA 1
ATOM 641 C C . HIS A 1 84 ? 0.207 -5.330 -9.719 1.00 92.75 84 HIS A C 1
ATOM 643 O O . HIS A 1 84 ? -0.484 -4.721 -10.526 1.00 92.75 84 HIS A O 1
ATOM 649 N N . LEU A 1 85 ? 0.793 -4.705 -8.691 1.00 91.00 85 LEU A N 1
ATOM 650 C CA . LEU A 1 85 ? 0.668 -3.257 -8.499 1.00 91.00 85 LEU A CA 1
ATOM 651 C C . LEU A 1 85 ? 1.343 -2.499 -9.642 1.00 91.00 85 LEU A C 1
ATOM 653 O O . LEU A 1 85 ? 0.807 -1.522 -10.151 1.00 91.00 85 LEU A O 1
ATOM 657 N N . ARG A 1 86 ? 2.527 -2.953 -10.066 1.00 89.62 86 ARG A N 1
ATOM 658 C CA . ARG A 1 86 ? 3.240 -2.333 -11.185 1.00 89.62 86 ARG A CA 1
ATOM 659 C C . ARG A 1 86 ? 2.479 -2.509 -12.498 1.00 89.62 86 ARG A C 1
ATOM 661 O O . ARG A 1 86 ? 2.441 -1.560 -13.279 1.00 89.62 86 ARG A O 1
ATOM 668 N N . ALA A 1 87 ? 1.922 -3.696 -12.738 1.00 90.38 87 ALA A N 1
ATOM 669 C CA . ALA A 1 87 ? 1.083 -3.959 -13.906 1.00 90.38 87 ALA A CA 1
ATOM 670 C C . ALA A 1 87 ? -0.127 -3.011 -13.918 1.00 90.38 87 ALA A C 1
ATOM 672 O O . ALA A 1 87 ? -0.260 -2.218 -14.844 1.00 90.38 87 ALA A O 1
ATOM 673 N N . TRP A 1 88 ? -0.877 -2.966 -12.814 1.00 92.31 88 TRP A N 1
ATOM 674 C CA . TRP A 1 88 ? -2.036 -2.090 -12.625 1.00 92.31 88 TRP A CA 1
ATOM 675 C C . TRP A 1 88 ? -1.728 -0.600 -12.850 1.00 92.31 88 TRP A C 1
ATOM 677 O O . TRP A 1 88 ? -2.478 0.096 -13.534 1.00 92.31 88 TRP A O 1
ATOM 687 N N . LEU A 1 89 ? -0.601 -0.107 -12.318 1.00 89.56 89 LEU A N 1
ATOM 688 C CA . LEU A 1 89 ? -0.149 1.276 -12.526 1.00 89.56 89 LEU A CA 1
ATOM 689 C C . LEU A 1 89 ? 0.179 1.572 -13.994 1.00 89.56 89 LEU A C 1
ATOM 691 O O . LEU A 1 89 ? -0.071 2.677 -14.468 1.00 89.56 89 LEU A O 1
ATOM 695 N N . SER A 1 90 ? 0.756 0.593 -14.695 1.00 86.38 90 SER A N 1
ATOM 696 C CA . SER A 1 90 ? 1.169 0.736 -16.094 1.00 86.38 90 SER A CA 1
ATOM 697 C C . SER A 1 90 ? -0.033 0.691 -17.041 1.00 86.38 90 SER A C 1
ATOM 699 O O . SER A 1 90 ? -0.064 1.435 -18.011 1.00 86.38 90 SER A O 1
ATOM 701 N N . GLU A 1 91 ? -1.043 -0.130 -16.743 1.00 88.25 91 GLU A N 1
ATOM 702 C CA . GLU A 1 91 ? -2.291 -0.199 -17.519 1.00 88.25 91 GLU A CA 1
ATOM 703 C C . GLU A 1 91 ? -3.114 1.093 -17.448 1.00 88.25 91 GLU A C 1
ATOM 705 O O . GLU A 1 91 ? -3.814 1.433 -18.398 1.00 88.25 91 GLU A O 1
ATOM 710 N N . ARG A 1 92 ? -3.023 1.826 -16.334 1.00 84.81 92 ARG A N 1
ATOM 711 C CA . ARG A 1 92 ? -3.760 3.080 -16.107 1.00 84.81 92 ARG A CA 1
ATOM 712 C C . ARG A 1 92 ? -3.005 4.339 -16.546 1.00 84.81 92 ARG A C 1
ATOM 714 O O . ARG A 1 92 ? -3.530 5.432 -16.359 1.00 84.81 92 ARG A O 1
ATOM 721 N N . ASP A 1 93 ? -1.800 4.185 -17.100 1.00 81.25 93 ASP A N 1
ATOM 722 C CA . ASP A 1 93 ? -0.929 5.274 -17.575 1.00 81.25 93 ASP A CA 1
ATOM 723 C C . ASP A 1 93 ? -0.792 6.431 -16.561 1.00 81.25 93 ASP A C 1
ATOM 725 O O . ASP A 1 93 ? -0.905 7.613 -16.878 1.00 81.25 93 ASP A O 1
ATOM 729 N N . LEU A 1 94 ? -0.610 6.085 -15.281 1.00 80.88 94 LEU A N 1
ATOM 730 C CA . LEU A 1 94 ? -0.582 7.067 -14.199 1.00 80.88 94 LEU A CA 1
ATOM 731 C C . LEU A 1 94 ? 0.786 7.756 -14.110 1.00 80.88 94 LEU A C 1
ATOM 733 O O . LEU A 1 94 ? 1.813 7.114 -13.874 1.00 80.88 94 LEU A O 1
ATOM 737 N N . ASP A 1 95 ? 0.787 9.086 -14.230 1.00 80.56 95 ASP A N 1
ATOM 738 C CA . ASP A 1 95 ? 1.987 9.904 -14.042 1.00 80.56 95 ASP A CA 1
ATOM 739 C C . ASP A 1 95 ? 2.537 9.820 -12.611 1.00 80.56 95 ASP A C 1
ATOM 741 O O . ASP A 1 95 ? 1.807 9.770 -11.618 1.00 80.56 95 ASP A O 1
ATOM 745 N N . TYR A 1 96 ? 3.854 9.939 -12.488 1.00 87.00 96 TYR A N 1
ATOM 746 C CA . TYR A 1 96 ? 4.495 10.130 -11.190 1.00 87.00 96 TYR A CA 1
ATOM 747 C C . TYR A 1 96 ? 4.139 11.497 -10.595 1.00 87.00 96 TYR A C 1
ATOM 749 O O . TYR A 1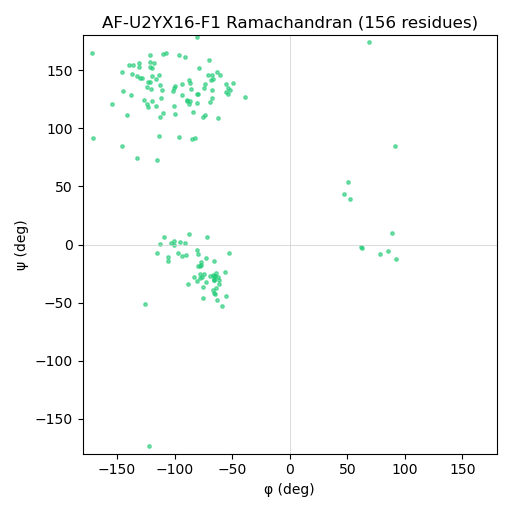 96 ? 3.983 12.485 -11.309 1.00 87.00 96 TYR A O 1
ATOM 757 N N . GLY A 1 97 ? 4.026 11.554 -9.271 1.00 87.62 97 GLY A N 1
ATOM 758 C CA . GLY A 1 97 ? 3.528 12.706 -8.521 1.00 87.62 97 GLY A CA 1
ATOM 759 C C . GLY A 1 97 ? 2.004 12.744 -8.393 1.00 87.62 97 GLY A C 1
ATOM 760 O O . GLY A 1 97 ? 1.483 13.590 -7.669 1.00 87.62 97 GLY A O 1
ATOM 761 N N . ARG A 1 98 ? 1.276 11.832 -9.052 1.00 89.50 98 ARG A N 1
ATOM 762 C CA . ARG A 1 98 ? -0.173 11.692 -8.869 1.00 89.50 98 ARG A CA 1
ATOM 763 C C . ARG A 1 98 ? -0.489 11.104 -7.500 1.00 89.50 98 ARG A C 1
ATOM 765 O O . ARG A 1 98 ? 0.216 10.223 -7.000 1.00 89.50 98 ARG A O 1
ATOM 772 N N . THR A 1 99 ? -1.603 11.562 -6.947 1.00 93.12 99 THR A N 1
ATOM 773 C CA . THR A 1 99 ? -2.216 10.950 -5.773 1.00 93.12 99 THR A CA 1
ATOM 774 C C . THR A 1 99 ? -2.875 9.635 -6.168 1.00 93.12 99 THR A C 1
ATOM 776 O O . THR A 1 99 ? -3.539 9.566 -7.196 1.00 93.12 99 THR A O 1
ATOM 779 N N . ILE A 1 100 ? -2.715 8.607 -5.347 1.00 93.69 100 ILE A N 1
ATOM 780 C CA . ILE A 1 100 ? -3.435 7.336 -5.418 1.00 93.69 100 ILE A CA 1
ATOM 781 C C . ILE A 1 100 ? -4.097 7.130 -4.059 1.00 93.69 100 ILE A C 1
ATOM 783 O O . ILE A 1 100 ? -3.469 7.360 -3.022 1.00 93.69 100 ILE A O 1
ATOM 787 N N . HIS A 1 101 ? -5.357 6.712 -4.042 1.00 94.94 101 HIS A N 1
ATOM 788 C CA . HIS A 1 101 ? -6.082 6.537 -2.790 1.00 94.94 101 HIS A CA 1
ATOM 789 C C . HIS A 1 101 ? -5.823 5.152 -2.202 1.00 94.94 101 HIS A C 1
ATOM 791 O O . HIS A 1 101 ? -5.902 4.140 -2.906 1.00 94.94 101 HIS A O 1
ATOM 797 N N . LEU A 1 102 ? -5.543 5.127 -0.901 1.00 95.38 102 LEU A N 1
ATOM 798 C CA . LEU A 1 102 ? -5.397 3.924 -0.097 1.00 95.38 102 LEU A CA 1
ATOM 799 C C . LEU A 1 102 ? -6.546 3.860 0.912 1.00 95.38 102 LEU A C 1
ATOM 801 O O . LEU 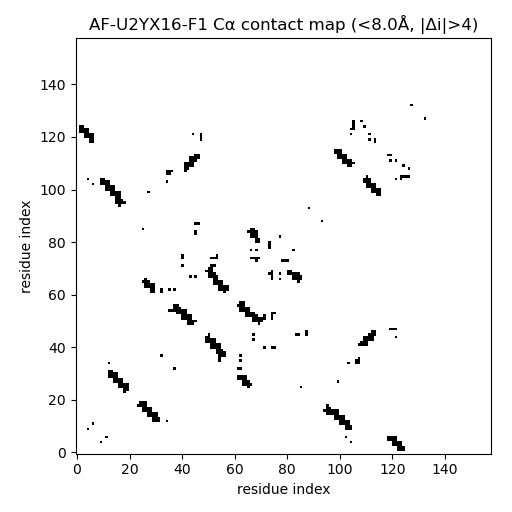A 1 102 ? -6.611 4.632 1.865 1.00 95.38 102 LEU A O 1
ATOM 805 N N . ASP A 1 103 ? -7.456 2.926 0.697 1.00 95.31 103 ASP A N 1
ATOM 806 C CA . ASP A 1 103 ? -8.618 2.703 1.544 1.00 95.31 103 ASP A CA 1
ATOM 807 C C . ASP A 1 103 ? -8.273 1.706 2.661 1.00 95.31 103 ASP A C 1
ATOM 809 O O . ASP A 1 103 ? -7.845 0.579 2.404 1.00 95.31 103 ASP A O 1
ATOM 813 N N . VAL A 1 104 ? -8.478 2.098 3.916 1.00 93.69 104 VAL A N 1
ATOM 814 C CA . VAL A 1 104 ? -8.280 1.265 5.107 1.00 93.69 104 VAL A CA 1
ATOM 815 C C . VAL A 1 104 ? -9.542 0.436 5.348 1.00 93.69 104 VAL A C 1
ATOM 817 O O . VAL A 1 104 ? -10.471 0.872 6.024 1.00 93.69 104 VAL A O 1
ATOM 820 N N . VAL A 1 105 ? -9.579 -0.769 4.778 1.00 90.50 105 VAL A N 1
ATOM 821 C CA . VAL A 1 105 ? -10.721 -1.697 4.896 1.00 90.50 105 VAL A CA 1
ATOM 822 C C . VAL A 1 105 ? -10.753 -2.346 6.276 1.00 90.50 105 VAL A C 1
ATOM 824 O O . VAL A 1 105 ? -11.796 -2.439 6.916 1.00 90.50 105 VAL A O 1
ATOM 827 N N . THR A 1 106 ? -9.596 -2.812 6.736 1.00 88.75 106 THR A N 1
ATOM 828 C CA . THR A 1 106 ? -9.406 -3.382 8.069 1.00 88.75 106 THR A CA 1
ATOM 829 C C . THR A 1 106 ? -8.042 -2.918 8.558 1.00 88.75 106 THR A C 1
ATOM 831 O O . THR A 1 106 ? -7.038 -3.328 7.966 1.00 88.75 106 THR A O 1
ATOM 834 N N . PRO A 1 107 ? -7.980 -2.053 9.586 1.00 88.94 107 PRO A N 1
ATOM 835 C CA . PRO A 1 107 ? -6.722 -1.513 10.086 1.00 88.94 107 PRO A CA 1
ATOM 836 C C . PRO A 1 107 ? -5.686 -2.607 10.334 1.00 88.94 107 PRO A C 1
ATOM 838 O O . PRO A 1 107 ? -6.025 -3.699 10.787 1.00 88.94 107 PRO A O 1
ATOM 841 N N . GLU A 1 108 ? -4.437 -2.322 9.971 1.00 88.62 108 GLU A N 1
ATOM 842 C CA . GLU A 1 108 ? -3.278 -3.215 10.106 1.00 88.62 108 GLU A CA 1
ATOM 843 C C . GLU A 1 108 ? -3.343 -4.524 9.298 1.00 88.62 108 GLU A C 1
ATOM 845 O O . GLU A 1 108 ? -2.378 -5.287 9.275 1.00 88.62 108 GLU A O 1
ATOM 850 N N . TYR A 1 109 ? -4.445 -4.791 8.593 1.00 88.25 109 TYR A N 1
ATOM 851 C CA . TYR A 1 109 ? -4.684 -6.085 7.962 1.00 88.25 109 TYR A CA 1
ATOM 852 C C . TYR A 1 109 ? -4.988 -5.996 6.472 1.00 88.25 109 TYR A C 1
ATOM 854 O O . TYR A 1 109 ? -4.373 -6.711 5.676 1.00 88.25 109 TYR A O 1
ATOM 862 N N . LYS A 1 110 ? -5.948 -5.154 6.083 1.00 92.00 110 LYS A N 1
ATOM 863 C CA . LYS A 1 110 ? -6.494 -5.112 4.728 1.00 92.00 110 LYS A CA 1
ATOM 864 C C . LYS A 1 110 ? -6.688 -3.689 4.244 1.00 92.00 110 LYS A C 1
ATOM 866 O O . LYS A 1 110 ? -7.366 -2.881 4.874 1.00 92.00 110 LYS A O 1
ATOM 871 N N . TYR A 1 111 ? -6.152 -3.449 3.060 1.00 94.50 111 TYR A N 1
ATOM 872 C CA . TYR A 1 111 ? -6.169 -2.167 2.386 1.00 94.50 111 TYR A CA 1
ATOM 873 C C . TYR A 1 111 ? -6.644 -2.344 0.948 1.00 94.50 111 TYR A C 1
ATOM 875 O O . TYR A 1 111 ? -6.470 -3.414 0.361 1.00 94.50 111 TYR A O 1
ATOM 883 N N . GLY A 1 112 ? -7.241 -1.307 0.379 1.00 94.62 112 GLY A N 1
ATOM 884 C CA . GLY A 1 112 ? -7.573 -1.220 -1.038 1.00 94.62 112 GLY A CA 1
ATOM 885 C C . GLY A 1 112 ? -6.808 -0.085 -1.698 1.00 94.62 112 GLY A C 1
ATOM 886 O O . GLY A 1 112 ? -6.609 0.952 -1.073 1.00 94.62 112 GLY A O 1
ATOM 887 N N . VAL A 1 113 ? -6.369 -0.274 -2.940 1.00 94.31 113 VAL A N 1
ATOM 888 C CA . VAL A 1 113 ? -5.791 0.799 -3.755 1.00 94.31 113 VAL A CA 1
ATOM 889 C C . VAL A 1 113 ? -6.714 1.105 -4.924 1.00 94.31 113 VAL A C 1
ATOM 891 O O . VAL A 1 113 ? -7.243 0.192 -5.561 1.00 94.31 113 VAL A O 1
ATOM 894 N N . ARG A 1 114 ? -6.905 2.394 -5.204 1.00 93.75 114 ARG A N 1
ATOM 895 C CA . ARG A 1 114 ? -7.726 2.863 -6.324 1.00 93.75 114 ARG A CA 1
ATOM 896 C C . ARG A 1 114 ? -7.162 4.139 -6.927 1.00 93.75 114 ARG A C 1
ATOM 898 O O . ARG A 1 114 ? -6.570 4.962 -6.219 1.00 93.75 114 ARG A O 1
ATOM 905 N N . ALA A 1 115 ? -7.349 4.313 -8.232 1.00 89.50 115 ALA A N 1
ATOM 906 C CA . ALA A 1 115 ? -6.963 5.552 -8.885 1.00 89.50 115 ALA A CA 1
ATOM 907 C C . ALA A 1 115 ? -7.897 6.703 -8.447 1.00 89.50 115 ALA A C 1
ATOM 909 O O . ALA A 1 115 ? -9.015 6.468 -7.968 1.00 89.50 115 ALA A O 1
ATOM 910 N N . PRO A 1 116 ? -7.467 7.968 -8.587 1.00 86.12 116 PRO A N 1
ATOM 911 C CA . PRO A 1 116 ? -8.320 9.121 -8.330 1.00 86.12 116 PRO A CA 1
ATOM 912 C C . PRO A 1 116 ? -9.638 9.040 -9.094 1.00 86.12 116 PRO A C 1
ATOM 914 O O . PRO A 1 116 ? -9.657 8.766 -10.291 1.00 86.12 116 PRO A O 1
ATOM 917 N N . GLY A 1 117 ? -10.745 9.304 -8.402 1.00 85.38 117 GLY A N 1
ATOM 918 C CA . GLY A 1 117 ? -12.086 9.269 -8.994 1.00 85.38 117 GLY A CA 1
ATOM 919 C C . GLY A 1 117 ? -12.686 7.870 -9.175 1.00 85.38 117 GLY A C 1
ATOM 920 O O . GLY A 1 117 ? -13.877 7.774 -9.469 1.00 85.38 117 GLY A O 1
ATOM 921 N N . GLU A 1 118 ? -11.929 6.793 -8.946 1.00 88.25 118 GLU A N 1
ATOM 922 C CA . GLU A 1 118 ? -12.473 5.434 -8.955 1.00 88.25 118 GLU A CA 1
ATOM 923 C C . GLU A 1 118 ? -13.207 5.110 -7.645 1.00 88.25 118 GLU A C 1
ATOM 925 O O . GLU A 1 118 ? -12.897 5.634 -6.566 1.00 88.25 118 GLU A O 1
ATOM 930 N N . ARG A 1 119 ? -14.181 4.204 -7.755 1.00 89.75 119 ARG A N 1
ATOM 931 C CA . ARG A 1 119 ? -14.930 3.611 -6.643 1.00 89.75 119 ARG A CA 1
ATOM 932 C C . ARG A 1 119 ? -14.590 2.129 -6.561 1.00 89.75 119 ARG A C 1
ATOM 934 O O . ARG A 1 119 ? -14.407 1.488 -7.589 1.00 89.75 119 ARG A O 1
ATOM 941 N N . ALA A 1 120 ? -14.562 1.587 -5.350 1.00 88.12 120 ALA A N 1
ATOM 942 C CA . ALA A 1 120 ? -14.276 0.176 -5.123 1.00 88.12 120 ALA A CA 1
ATOM 943 C C . ALA A 1 120 ? -15.179 -0.402 -4.031 1.00 88.12 120 ALA A C 1
ATOM 945 O O . ALA A 1 120 ? -15.665 0.317 -3.152 1.00 88.12 120 ALA A O 1
ATOM 946 N N . THR A 1 121 ? -15.402 -1.714 -4.097 1.00 87.81 121 THR A N 1
ATOM 947 C CA . THR A 1 121 ? -16.116 -2.474 -3.069 1.00 87.81 121 THR A CA 1
ATOM 948 C C . THR A 1 121 ? -15.204 -3.559 -2.527 1.00 87.81 121 THR A C 1
ATOM 950 O O . THR A 1 121 ? -14.581 -4.303 -3.280 1.00 87.81 121 THR A O 1
ATOM 953 N N . TYR A 1 122 ? -15.162 -3.691 -1.208 1.00 87.94 122 TYR A N 1
ATOM 954 C CA . TYR A 1 122 ? -14.292 -4.625 -0.515 1.00 87.94 122 TYR A CA 1
ATOM 955 C C . TYR A 1 122 ? -15.111 -5.620 0.294 1.00 87.94 122 TYR A C 1
ATOM 957 O O . TYR A 1 122 ? -16.137 -5.282 0.881 1.00 87.94 122 TYR A O 1
ATOM 965 N N . ALA A 1 123 ? -14.633 -6.860 0.369 1.00 83.31 123 ALA A N 1
ATOM 966 C CA . ALA A 1 123 ? -15.084 -7.781 1.404 1.00 83.31 123 ALA A CA 1
ATOM 967 C C . ALA A 1 123 ? -14.433 -7.372 2.733 1.00 83.31 123 ALA A C 1
ATOM 969 O O . ALA A 1 123 ? -13.214 -7.538 2.885 1.00 83.31 123 ALA A O 1
ATOM 970 N N . ALA A 1 124 ? -15.231 -6.849 3.666 1.00 73.75 124 ALA A N 1
ATOM 971 C CA . ALA A 1 124 ? -14.820 -6.614 5.041 1.00 73.75 124 ALA A CA 1
ATOM 972 C C . ALA A 1 124 ? -14.469 -7.974 5.646 1.00 73.75 124 ALA A C 1
ATOM 974 O O . ALA A 1 124 ? -15.301 -8.870 5.784 1.00 73.75 124 ALA A O 1
ATOM 975 N N . THR A 1 125 ? -13.175 -8.176 5.859 1.00 70.88 125 THR A N 1
ATOM 976 C CA . THR A 1 125 ? -12.641 -9.405 6.433 1.00 70.88 1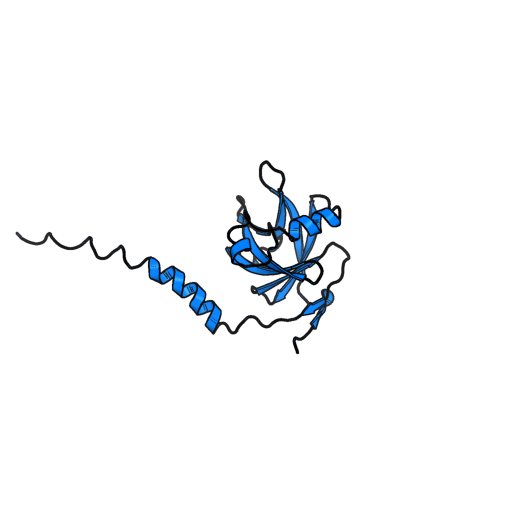25 THR A CA 1
ATOM 977 C C . THR A 1 125 ? -12.158 -9.023 7.811 1.00 70.88 125 THR A C 1
ATOM 979 O O . THR A 1 125 ? -11.220 -8.237 7.908 1.00 70.88 125 THR A O 1
ATOM 982 N N . GLU A 1 126 ? -12.797 -9.545 8.855 1.00 65.19 126 GLU A N 1
ATOM 983 C CA . GLU A 1 126 ? -12.281 -9.377 10.210 1.00 65.19 126 GLU A CA 1
ATOM 984 C C . GLU A 1 126 ? -10.826 -9.858 10.244 1.00 65.19 126 GLU A C 1
ATOM 986 O O . GLU A 1 126 ? -10.476 -10.889 9.650 1.00 65.19 126 GLU A O 1
ATOM 991 N N . ALA A 1 127 ? -9.958 -9.065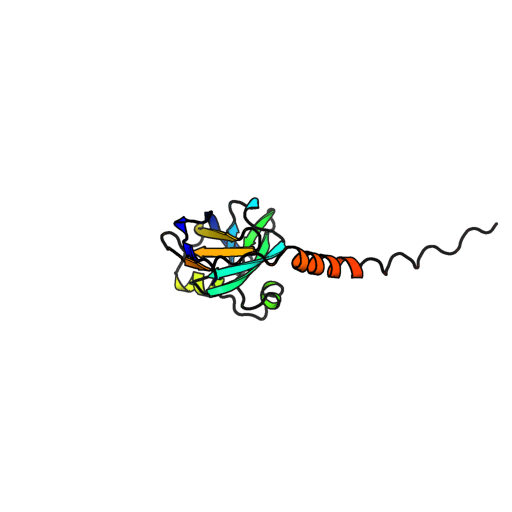 10.878 1.00 57.97 127 ALA A N 1
ATOM 992 C CA . ALA A 1 127 ? -8.599 -9.507 11.131 1.00 57.97 127 ALA A CA 1
ATOM 993 C C . ALA A 1 127 ? -8.687 -10.835 11.904 1.00 57.97 127 ALA A C 1
ATOM 995 O O . ALA A 1 127 ? -9.544 -10.956 12.780 1.00 57.97 127 ALA A O 1
ATOM 996 N N . PRO A 1 128 ? -7.857 -11.845 11.582 1.00 57.59 128 PRO A N 1
ATOM 997 C CA . PRO A 1 128 ? -7.866 -13.093 12.328 1.00 57.59 128 PRO A CA 1
ATOM 998 C C . PRO A 1 128 ? -7.696 -12.752 13.804 1.00 57.59 128 PRO A C 1
ATOM 1000 O O . PRO A 1 128 ? -6.785 -11.984 14.128 1.00 57.59 128 PRO A O 1
ATOM 1003 N N . ASP A 1 129 ? -8.574 -13.288 14.660 1.00 44.94 129 ASP A N 1
ATOM 1004 C CA . ASP A 1 129 ? -8.548 -13.061 16.103 1.00 44.94 129 ASP A CA 1
ATOM 1005 C C . ASP A 1 129 ? -7.094 -13.041 16.586 1.00 44.94 129 ASP A C 1
ATOM 1007 O O . ASP A 1 129 ? -6.316 -13.957 16.283 1.00 44.94 129 ASP A O 1
ATOM 1011 N N . GLY A 1 130 ? -6.705 -11.973 17.295 1.00 43.34 130 GLY A N 1
ATOM 1012 C CA . GLY A 1 130 ? -5.312 -11.633 17.630 1.00 43.34 130 GLY A CA 1
ATOM 1013 C C . GLY A 1 130 ? -4.489 -12.745 18.306 1.00 43.34 130 GLY A C 1
ATOM 1014 O O . GLY A 1 130 ? -3.270 -12.620 18.451 1.00 43.34 130 GLY A O 1
ATOM 1015 N N . GLY A 1 131 ? -5.116 -13.868 18.665 1.00 41.16 131 GLY A N 1
ATOM 1016 C CA . GLY A 1 131 ? -4.469 -15.101 19.102 1.00 41.16 131 GLY A CA 1
ATOM 1017 C C . GLY A 1 131 ? -3.541 -15.762 18.070 1.00 41.16 131 GLY A C 1
ATOM 1018 O O . GLY A 1 131 ? -2.515 -16.301 18.476 1.00 41.16 131 GLY A O 1
ATOM 1019 N N . LEU A 1 132 ? -3.805 -15.699 16.756 1.00 47.75 132 LEU A N 1
ATOM 1020 C CA . LEU A 1 132 ? -2.940 -16.358 15.750 1.00 47.75 132 LEU A CA 1
ATOM 1021 C C . LEU A 1 132 ? -1.779 -15.475 15.263 1.00 47.75 132 LEU A C 1
ATOM 1023 O O . LEU A 1 132 ? -0.677 -15.981 15.034 1.00 47.75 132 LEU A O 1
ATOM 1027 N N . ALA A 1 133 ? -1.980 -14.157 15.172 1.00 40.69 133 ALA A N 1
ATOM 1028 C CA . ALA A 1 133 ? -0.905 -13.205 14.870 1.00 40.69 133 ALA A CA 1
ATOM 1029 C C . ALA A 1 133 ? 0.154 -13.156 15.993 1.00 40.69 133 ALA A C 1
ATOM 1031 O O . ALA A 1 133 ? 1.347 -13.005 15.720 1.00 40.69 133 ALA A O 1
ATOM 1032 N N . SER A 1 134 ? -0.256 -13.392 17.246 1.00 38.19 134 SER A N 1
ATOM 1033 C CA . SER A 1 134 ? 0.658 -13.469 18.396 1.00 38.19 134 SER A CA 1
ATOM 1034 C C . SER A 1 134 ? 1.621 -14.664 18.318 1.00 38.19 134 SER A C 1
ATOM 1036 O O . SER A 1 134 ? 2.765 -14.565 18.753 1.00 38.19 134 SER A O 1
ATOM 1038 N N . ILE A 1 135 ? 1.219 -15.774 17.685 1.00 40.94 135 ILE A N 1
ATOM 1039 C CA . ILE A 1 135 ? 2.086 -16.954 17.505 1.00 40.94 135 ILE A CA 1
ATOM 1040 C C . ILE A 1 135 ? 3.126 -16.712 16.396 1.00 40.94 135 ILE A C 1
ATOM 1042 O O . ILE A 1 135 ? 4.233 -17.248 16.453 1.00 40.94 135 ILE A O 1
ATOM 1046 N N . ALA A 1 136 ? 2.820 -15.858 15.414 1.00 48.34 136 ALA A N 1
ATOM 1047 C CA . ALA A 1 136 ? 3.763 -15.512 14.352 1.00 48.34 136 ALA A CA 1
ATOM 1048 C C . ALA A 1 136 ? 4.897 -14.590 14.838 1.00 48.34 136 ALA A C 1
ATOM 1050 O O . ALA A 1 136 ? 6.026 -14.723 14.363 1.00 48.34 136 ALA A O 1
ATOM 1051 N N . ARG A 1 137 ? 4.636 -13.712 15.820 1.00 42.88 137 ARG A N 1
ATOM 1052 C CA . ARG A 1 137 ? 5.681 -12.888 16.458 1.00 42.88 137 ARG A CA 1
ATOM 1053 C C . ARG A 1 137 ? 6.571 -13.685 17.426 1.00 42.88 137 ARG A C 1
ATOM 1055 O O . ARG A 1 137 ? 7.739 -13.341 17.592 1.00 42.88 137 ARG A O 1
ATOM 1062 N N . ASP A 1 138 ? 6.083 -14.789 17.999 1.00 39.97 138 ASP A N 1
ATOM 1063 C CA . ASP A 1 138 ? 6.857 -15.595 18.963 1.00 39.97 138 ASP A CA 1
ATOM 1064 C C . ASP A 1 138 ? 7.884 -16.545 18.303 1.00 39.97 138 ASP A C 1
ATOM 1066 O O . ASP A 1 138 ? 8.847 -16.976 18.945 1.00 39.97 138 ASP A O 1
ATOM 1070 N N . LEU A 1 139 ? 7.743 -16.856 17.004 1.00 51.09 139 LEU A N 1
ATOM 1071 C CA . LEU A 1 139 ? 8.665 -17.780 16.327 1.00 51.09 139 LEU A CA 1
ATOM 1072 C C . LEU A 1 139 ? 10.015 -17.136 15.949 1.00 51.09 139 LEU A C 1
ATOM 1074 O O . LEU A 1 139 ? 11.021 -17.847 15.880 1.00 51.09 139 LEU A O 1
ATOM 1078 N N . ASP A 1 140 ? 10.077 -15.811 15.771 1.00 46.97 140 ASP A N 1
ATOM 1079 C CA . ASP A 1 140 ? 11.344 -15.100 15.515 1.00 46.97 140 ASP A CA 1
ATOM 1080 C C . ASP A 1 140 ? 12.136 -14.836 16.814 1.00 46.97 140 ASP A C 1
ATOM 1082 O O . ASP A 1 140 ? 13.366 -14.930 16.847 1.00 46.97 140 ASP A O 1
ATOM 1086 N N . ALA A 1 141 ? 11.440 -14.652 17.942 1.00 45.12 141 ALA A N 1
ATOM 1087 C CA . ALA A 1 141 ? 12.070 -14.444 19.247 1.00 45.12 141 ALA A CA 1
ATOM 1088 C C . ALA A 1 141 ? 12.775 -15.705 19.799 1.00 45.12 141 ALA A C 1
ATOM 1090 O O . ALA A 1 141 ? 13.772 -15.604 20.521 1.00 45.12 141 ALA A O 1
ATOM 1091 N N . ARG A 1 142 ? 12.336 -16.916 19.421 1.00 44.97 142 ARG A N 1
ATOM 1092 C CA . ARG A 1 142 ? 12.909 -18.181 19.933 1.00 44.97 142 ARG A CA 1
ATOM 1093 C C . ARG A 1 142 ? 14.221 -18.618 19.274 1.00 44.97 142 ARG A C 1
ATOM 1095 O O . ARG A 1 142 ? 14.872 -19.529 19.785 1.00 44.97 142 ARG A O 1
ATOM 1102 N N . ARG A 1 143 ? 14.685 -17.959 18.202 1.00 43.31 143 ARG A N 1
ATOM 1103 C CA . ARG A 1 143 ? 16.001 -18.249 17.587 1.00 43.31 143 ARG A CA 1
ATOM 1104 C C . ARG A 1 143 ? 17.168 -17.430 18.151 1.00 43.31 143 ARG A C 1
ATOM 1106 O O . ARG A 1 143 ? 18.318 -17.764 17.866 1.00 43.31 143 ARG A O 1
ATOM 1113 N N . ARG A 1 144 ? 16.923 -16.418 18.995 1.00 46.09 144 ARG A N 1
ATOM 1114 C CA . ARG A 1 144 ? 17.982 -15.533 19.533 1.00 46.09 144 ARG A CA 1
ATOM 1115 C C . ARG A 1 144 ? 18.512 -15.876 20.930 1.00 46.09 144 ARG A C 1
ATOM 1117 O O . ARG A 1 144 ? 19.521 -15.306 21.329 1.00 46.09 144 ARG A O 1
ATOM 1124 N N . ILE A 1 145 ? 17.924 -16.834 21.652 1.00 44.53 145 ILE A N 1
ATOM 1125 C CA . ILE A 1 145 ? 18.320 -17.135 23.049 1.00 44.53 145 ILE A CA 1
ATOM 1126 C C . ILE A 1 145 ? 19.367 -18.271 23.144 1.00 44.53 145 ILE A C 1
ATOM 1128 O O . ILE A 1 145 ? 20.004 -18.465 24.177 1.00 44.53 145 ILE A O 1
ATOM 1132 N N . ALA A 1 146 ? 19.650 -18.989 22.051 1.00 48.72 146 ALA A N 1
ATOM 1133 C CA . ALA A 1 146 ? 20.577 -20.129 22.073 1.00 48.72 146 ALA A CA 1
ATOM 1134 C C . ALA A 1 146 ? 22.079 -19.764 22.013 1.00 48.72 146 ALA A C 1
ATOM 1136 O O . ALA A 1 146 ? 22.918 -20.652 22.136 1.00 48.72 146 ALA A O 1
ATOM 1137 N N . ARG A 1 147 ? 22.459 -18.485 21.845 1.00 48.19 147 ARG A N 1
ATOM 1138 C CA . ARG A 1 147 ? 23.872 -18.083 21.650 1.00 48.19 147 ARG A CA 1
ATOM 1139 C C . ARG A 1 147 ? 24.537 -17.330 22.806 1.00 48.19 147 ARG A C 1
ATOM 1141 O O . ARG A 1 147 ? 25.680 -16.918 22.645 1.00 48.19 147 ARG A O 1
ATOM 1148 N N . GLN A 1 148 ? 23.885 -17.174 23.963 1.00 48.88 148 GLN A N 1
ATOM 1149 C CA . GLN A 1 148 ? 24.447 -16.379 25.073 1.00 48.88 148 GLN A CA 1
ATOM 1150 C C . GLN A 1 148 ? 24.842 -17.180 26.329 1.00 48.88 148 GLN A C 1
ATOM 1152 O O . GLN A 1 148 ? 25.357 -16.595 27.277 1.00 48.88 148 GLN A O 1
ATOM 1157 N N . LYS A 1 149 ? 24.673 -18.514 26.353 1.00 46.28 149 LYS A N 1
ATOM 1158 C CA . LYS A 1 149 ? 24.992 -19.346 27.538 1.00 46.28 149 LYS A CA 1
ATOM 1159 C C . LYS A 1 149 ? 26.297 -20.160 27.485 1.00 46.28 149 LYS A C 1
ATOM 1161 O O . LYS A 1 149 ? 26.607 -20.824 28.466 1.00 46.28 149 LYS A O 1
ATOM 1166 N N . SER A 1 150 ? 27.106 -20.080 26.423 1.00 50.78 150 SER A N 1
ATOM 1167 C CA . SER A 1 150 ? 28.376 -20.841 26.341 1.00 50.78 150 SER A CA 1
ATOM 1168 C C . SER A 1 150 ? 29.641 -20.078 26.767 1.00 50.78 150 SER A C 1
ATOM 1170 O O . SER A 1 150 ? 30.725 -20.643 26.688 1.00 50.78 150 SER A O 1
ATOM 1172 N N . GLY A 1 151 ? 29.541 -18.823 27.224 1.00 48.41 151 GLY A N 1
ATOM 1173 C CA . GLY A 1 151 ? 30.721 -17.972 27.459 1.00 48.41 151 GLY A CA 1
ATOM 1174 C C . GLY A 1 151 ? 31.149 -17.726 28.912 1.00 48.41 151 GLY A C 1
ATOM 1175 O O . GLY A 1 151 ? 32.255 -17.246 29.123 1.00 48.41 151 GLY A O 1
ATOM 1176 N N . MET A 1 152 ? 30.326 -18.029 29.922 1.00 50.38 152 MET A N 1
ATOM 1177 C CA . MET A 1 152 ? 30.654 -17.738 31.329 1.00 50.38 152 MET A CA 1
ATOM 1178 C C . MET A 1 152 ? 30.799 -19.018 32.145 1.00 50.38 152 MET A C 1
ATOM 1180 O O . MET A 1 152 ? 29.965 -19.362 32.976 1.00 50.38 152 MET A O 1
ATOM 1184 N N . SER A 1 153 ? 31.890 -19.737 31.915 1.00 51.78 153 SER A N 1
ATOM 1185 C CA . SER A 1 153 ? 32.414 -20.635 32.935 1.00 51.78 153 SER A CA 1
ATOM 1186 C C . SER A 1 153 ? 33.933 -20.637 32.855 1.00 51.78 153 SER A C 1
ATOM 1188 O O . SER A 1 153 ? 34.492 -20.802 31.773 1.00 51.78 153 SER A O 1
ATOM 1190 N N . ARG A 1 154 ? 34.562 -20.492 34.028 1.00 52.97 154 ARG A N 1
ATOM 1191 C CA . ARG A 1 154 ? 36.007 -20.444 34.333 1.00 52.97 154 ARG A CA 1
ATOM 1192 C C . ARG A 1 154 ? 36.650 -19.050 34.351 1.00 52.97 154 ARG A C 1
ATOM 1194 O O . ARG A 1 154 ? 37.348 -18.679 33.417 1.00 52.97 154 ARG A O 1
ATOM 1201 N N . LYS A 1 155 ? 36.557 -18.366 35.498 1.00 45.88 155 LYS A N 1
ATOM 1202 C CA . LYS A 1 155 ? 37.744 -18.029 36.318 1.00 45.88 155 LYS A CA 1
ATOM 1203 C C . LYS A 1 155 ? 37.320 -17.444 37.673 1.00 45.88 155 LYS A C 1
ATOM 1205 O O . LYS A 1 155 ? 37.134 -16.246 37.818 1.00 45.88 155 LYS A O 1
ATOM 1210 N N . ALA A 1 156 ? 37.176 -18.311 38.667 1.00 45.12 156 ALA A N 1
ATOM 1211 C CA . ALA A 1 156 ? 37.257 -17.938 40.075 1.00 45.12 156 ALA A CA 1
ATOM 1212 C C . ALA A 1 156 ? 37.898 -19.121 40.804 1.00 45.12 156 ALA A C 1
ATOM 1214 O O . ALA A 1 156 ? 37.223 -20.039 41.258 1.00 45.12 156 ALA A O 1
ATOM 1215 N N . ALA A 1 157 ? 39.226 -19.148 40.788 1.00 44.19 157 ALA A N 1
ATOM 1216 C CA . ALA A 1 157 ? 40.027 -19.972 41.675 1.00 44.19 157 ALA A CA 1
ATOM 1217 C C . ALA A 1 157 ? 41.392 -19.299 41.831 1.00 44.19 157 ALA A C 1
ATOM 1219 O O . ALA A 1 157 ? 42.112 -19.158 40.839 1.00 44.19 157 ALA A O 1
ATOM 1220 N N . ARG A 1 158 ? 41.695 -18.996 43.097 1.00 40.28 158 ARG A N 1
ATOM 1221 C CA . ARG A 1 158 ? 42.907 -18.400 43.675 1.00 40.28 158 ARG A CA 1
ATOM 1222 C C . ARG A 1 158 ? 43.000 -16.884 43.637 1.00 40.28 158 ARG A C 1
ATOM 1224 O O . ARG A 1 158 ? 43.032 -16.308 42.533 1.00 40.28 158 ARG A O 1
#

Solvent-accessible surface area (backbone atoms only — not comparable to full-atom values): 9307 Å² total; per-residue (Å²): 132,72,52,74,44,43,60,89,78,38,59,69,44,54,21,34,30,38,71,44,72,98,81,56,40,67,29,34,37,41,74,56,53,89,71,51,53,68,73,41,78,29,37,35,28,49,87,87,40,79,27,15,20,33,30,34,67,48,100,85,70,44,31,27,39,64,41,25,16,90,37,68,68,32,35,75,48,63,89,82,48,70,44,53,46,56,50,55,44,59,78,66,70,64,61,74,72,38,65,32,41,37,32,43,67,28,82,73,41,31,34,35,50,42,58,75,93,60,81,53,71,43,73,47,60,81,68,74,64,68,73,60,62,54,55,63,61,51,63,65,63,68,71,69,68,83,78,74,78,86,76,86,79,89,88,88,82,136

Sequence (158 aa):
MAERVTSEGVRTVDTVLERYGSTNRPQLRVTDPDAVPTGEVVRLVVDETEYRARVEEDASGHAVIRGAFESPRLARAPGEGENHLRAWLSERDLDYGRTIHLDVVTPEYKYGVRAPGERATYAATEAPDGGLASIARDLDARRRIARQKSGMSRKAAR

pLDDT: mean 80.06, std 18.14, range [38.19, 95.88]